Protein AF-A0A2N1S9C8-F1 (afdb_monomer_lite)

Secondary structure (DSSP, 8-state):
--------------PPPP----------------------TTSSS-HHHHTS-EEEEEE--TT--HHHHHHHHHS-GGGHHHHHHHTTTT-S-TT-PPTTPEEEEEPPSS-TTS--HHHHHHHHHHHHHHHHHHHHH-GGGHHHHHHHHHHHTTT-TTHHHHSGGGS-HHHHHHHHT-

Sequence (178 aa):
MKKLFIVALIALLLVPAAFAQVTAAGAATTAVGAASTVASSDMGPGLESLKSDVNEGYTIVSGDTLKGISAARFGDYRYWPVVYMTNKESIANPERIEPATALRIYRLPFNAASPSDISKLLIVETYLQTYARYVELGADWVGARRWVLLEATHFSPELFSKFASRIEDSDEAWYKAR

Structure (mmCIF, N/CA/C/O backbone):
data_AF-A0A2N1S9C8-F1
#
_entry.id   AF-A0A2N1S9C8-F1
#
loop_
_atom_site.group_PDB
_atom_site.id
_atom_site.type_symbol
_atom_site.label_atom_id
_atom_site.label_alt_id
_atom_site.label_comp_id
_atom_site.label_asym_id
_atom_site.label_entity_id
_atom_site.label_seq_id
_atom_site.pdbx_PDB_ins_code
_atom_site.Cartn_x
_atom_site.Cartn_y
_atom_site.Cartn_z
_atom_site.occupancy
_atom_site.B_iso_or_equiv
_atom_site.auth_seq_id
_atom_site.auth_comp_id
_atom_site.auth_asym_id
_atom_site.auth_atom_id
_atom_site.pdbx_PDB_model_num
ATOM 1 N N . MET A 1 1 ? 41.589 8.071 98.746 1.00 36.25 1 MET A N 1
ATOM 2 C CA . MET A 1 1 ? 42.594 9.066 98.313 1.00 36.25 1 MET A CA 1
ATOM 3 C C . MET A 1 1 ? 41.982 9.879 97.181 1.00 36.25 1 MET A C 1
ATOM 5 O O . MET A 1 1 ? 41.277 9.283 96.387 1.00 36.25 1 MET A O 1
ATOM 9 N N . LYS A 1 2 ? 42.186 11.207 97.226 1.00 35.53 2 LYS A N 1
ATOM 10 C CA . LYS A 1 2 ? 42.155 12.251 96.171 1.00 35.53 2 LYS A CA 1
ATOM 11 C C . LYS A 1 2 ? 41.480 11.937 94.816 1.00 35.53 2 LYS A C 1
ATOM 13 O O . LYS A 1 2 ? 41.813 10.929 94.226 1.00 35.53 2 LYS A O 1
ATOM 18 N N . LYS A 1 3 ? 40.701 12.785 94.134 1.00 36.84 3 LYS A N 1
ATOM 19 C CA . LYS A 1 3 ? 40.101 14.137 94.263 1.00 36.84 3 LYS A CA 1
ATOM 20 C C . LYS A 1 3 ? 39.973 14.633 92.795 1.00 36.84 3 LYS A C 1
ATOM 22 O O . LYS A 1 3 ? 41.008 14.694 92.148 1.00 36.84 3 LYS A O 1
ATOM 27 N N . LEU A 1 4 ? 38.776 15.088 92.382 1.00 38.06 4 LEU A N 1
ATOM 28 C CA . LEU A 1 4 ? 38.495 16.160 91.390 1.00 38.06 4 LEU A CA 1
ATOM 29 C C . LEU A 1 4 ? 38.908 15.902 89.906 1.00 38.06 4 LEU A C 1
ATOM 31 O O . LEU A 1 4 ? 39.704 15.013 89.657 1.00 38.06 4 LEU A O 1
ATOM 35 N N . PHE A 1 5 ? 38.415 16.539 88.828 1.00 39.97 5 PHE A N 1
ATOM 36 C CA . PHE A 1 5 ? 37.841 17.864 88.474 1.00 39.97 5 PHE A CA 1
ATOM 37 C C . PHE A 1 5 ? 37.064 17.686 87.118 1.00 39.97 5 PHE A C 1
ATOM 39 O O . PHE A 1 5 ? 37.494 16.872 86.312 1.00 39.97 5 PHE A O 1
ATOM 46 N N . ILE A 1 6 ? 35.838 18.199 86.889 1.00 37.62 6 ILE A N 1
ATOM 47 C CA . ILE A 1 6 ? 35.431 19.536 86.360 1.00 37.62 6 ILE A CA 1
ATOM 48 C C . ILE A 1 6 ? 35.610 19.753 84.826 1.00 37.62 6 ILE A C 1
ATOM 50 O O . ILE A 1 6 ? 36.739 19.811 84.364 1.00 37.62 6 ILE A O 1
ATOM 54 N N . VAL A 1 7 ? 34.464 19.998 84.137 1.00 33.75 7 VAL A N 1
ATOM 55 C CA . VAL A 1 7 ? 34.178 21.033 83.081 1.00 33.75 7 VAL A CA 1
ATOM 56 C C . VAL A 1 7 ? 34.879 20.837 81.709 1.00 33.75 7 VAL A C 1
ATOM 58 O O . VAL A 1 7 ? 35.940 20.247 81.656 1.00 33.75 7 VAL A O 1
ATOM 61 N N . ALA A 1 8 ? 34.408 21.212 80.508 1.00 35.00 8 ALA A N 1
ATOM 62 C CA . ALA A 1 8 ? 33.366 22.081 79.934 1.00 35.00 8 ALA A CA 1
ATOM 63 C C . ALA A 1 8 ? 33.064 21.564 78.500 1.00 35.00 8 ALA A C 1
ATOM 65 O O . ALA A 1 8 ? 33.927 20.946 77.886 1.00 35.00 8 ALA A O 1
ATOM 66 N N . LEU A 1 9 ? 31.845 21.722 77.971 1.00 40.28 9 LEU A N 1
ATOM 67 C CA . LEU A 1 9 ? 31.483 22.725 76.947 1.00 40.28 9 LEU A CA 1
ATOM 68 C C . LEU A 1 9 ? 32.401 22.750 75.708 1.00 40.28 9 LEU A C 1
ATOM 70 O O . LEU A 1 9 ? 33.516 23.238 75.811 1.00 40.28 9 LEU A O 1
ATOM 74 N N . ILE A 1 10 ? 31.885 22.374 74.532 1.00 40.75 10 ILE A N 1
ATOM 75 C CA . ILE A 1 10 ? 32.150 23.094 73.274 1.00 40.75 10 ILE A CA 1
ATOM 76 C C . ILE A 1 10 ? 30.952 22.924 72.339 1.00 40.75 10 ILE A C 1
ATOM 78 O O . ILE A 1 10 ? 30.370 21.850 72.191 1.00 40.75 10 ILE A O 1
ATOM 82 N N . ALA A 1 11 ? 30.578 24.070 71.788 1.00 42.31 11 ALA A N 1
ATOM 83 C CA . ALA A 1 11 ? 29.386 24.352 71.031 1.00 42.31 11 ALA A CA 1
ATOM 84 C C . ALA A 1 11 ? 29.398 23.758 69.618 1.00 42.31 11 ALA A C 1
ATOM 86 O O . ALA A 1 11 ? 30.420 23.688 68.937 1.00 42.31 11 ALA A O 1
ATOM 87 N N . LEU A 1 12 ? 28.188 23.423 69.184 1.00 45.62 12 LEU A N 1
ATOM 88 C CA . LEU A 1 12 ? 27.777 23.214 67.809 1.00 45.62 12 LEU A CA 1
ATOM 89 C C . LEU A 1 12 ? 27.968 24.514 67.009 1.00 45.62 12 LEU A C 1
ATOM 91 O O . LEU A 1 12 ? 27.214 25.465 67.194 1.00 45.62 12 LEU A O 1
ATOM 95 N N . LEU A 1 13 ? 28.939 24.542 66.097 1.00 43.84 13 LEU A N 1
ATOM 96 C CA . LEU A 1 13 ? 28.980 25.496 64.988 1.00 43.84 13 LEU A CA 1
ATOM 97 C C . LEU A 1 13 ? 29.363 24.740 63.717 1.00 43.84 13 LEU A C 1
ATOM 99 O O . LEU A 1 13 ? 30.533 24.513 63.417 1.00 43.84 13 LEU A O 1
ATOM 103 N N . LEU A 1 14 ? 28.329 24.318 62.992 1.00 47.03 14 LEU A N 1
ATOM 104 C CA . LEU A 1 14 ? 28.440 23.802 61.638 1.00 47.03 14 LEU A CA 1
ATOM 105 C C . LEU A 1 14 ? 28.621 25.007 60.704 1.00 47.03 14 LEU A C 1
ATOM 107 O O . LEU A 1 14 ? 27.703 25.806 60.535 1.00 47.03 14 LEU A O 1
ATOM 111 N N . VAL A 1 15 ? 29.808 25.144 60.121 1.00 56.38 15 VAL A N 1
ATOM 112 C CA . VAL A 1 15 ? 30.069 26.050 58.998 1.00 56.38 15 VAL A CA 1
ATOM 113 C C . VAL A 1 15 ? 29.909 25.242 57.713 1.00 56.38 15 VAL A C 1
ATOM 115 O O . VAL A 1 15 ? 30.681 24.303 57.514 1.00 56.38 15 VAL A O 1
ATOM 118 N N . PRO A 1 16 ? 28.977 25.589 56.809 1.00 53.44 16 PRO A N 1
ATOM 119 C CA . PRO A 1 16 ? 29.121 25.209 55.416 1.00 53.44 16 PRO A CA 1
ATOM 120 C C . PRO A 1 16 ? 29.815 26.309 54.619 1.00 53.44 16 PRO A C 1
ATOM 122 O O . PRO A 1 16 ? 29.545 27.500 54.759 1.00 53.44 16 PRO A O 1
ATOM 125 N N . ALA A 1 17 ? 30.724 25.815 53.791 1.00 50.78 17 ALA A N 1
ATOM 126 C CA . ALA A 1 17 ? 31.610 26.487 52.872 1.00 50.78 17 ALA A CA 1
ATOM 127 C C . ALA A 1 17 ? 30.966 27.562 51.984 1.00 50.78 17 ALA A C 1
ATOM 129 O O . ALA A 1 17 ? 29.796 27.515 51.606 1.00 50.78 17 ALA A O 1
ATOM 130 N N . ALA A 1 18 ? 31.835 28.498 51.615 1.00 46.22 18 ALA A N 1
ATOM 131 C CA . ALA A 1 18 ? 31.632 29.570 50.666 1.00 46.22 18 ALA A CA 1
ATOM 132 C C . ALA A 1 18 ? 30.970 29.116 49.354 1.00 46.22 18 ALA A C 1
ATOM 134 O O . ALA A 1 18 ? 31.385 28.149 48.714 1.00 46.22 18 ALA A O 1
ATOM 135 N N . PHE A 1 19 ? 29.981 29.902 48.931 1.00 46.03 19 PHE A N 1
ATOM 136 C CA . PHE A 1 19 ? 29.442 29.921 47.578 1.00 46.03 19 PHE A CA 1
ATOM 137 C C . PHE A 1 19 ? 30.555 30.328 46.599 1.00 46.03 19 PHE A C 1
ATOM 139 O O . PHE A 1 19 ? 30.928 31.497 46.516 1.00 46.03 19 PHE A O 1
ATOM 146 N N . ALA A 1 20 ? 31.084 29.369 45.844 1.00 46.66 20 ALA A N 1
ATOM 147 C CA . ALA A 1 20 ? 31.815 29.660 44.621 1.00 46.66 20 ALA A CA 1
ATOM 148 C C . ALA A 1 20 ? 30.791 29.823 43.488 1.00 46.66 20 ALA A C 1
ATOM 150 O O . ALA A 1 20 ? 30.221 28.846 43.004 1.00 46.66 20 ALA A O 1
ATOM 151 N N . GLN A 1 21 ? 30.534 31.066 43.077 1.00 44.38 21 GLN A N 1
ATOM 152 C CA . GLN A 1 21 ? 29.861 31.346 41.811 1.00 44.38 21 GLN A CA 1
ATOM 153 C C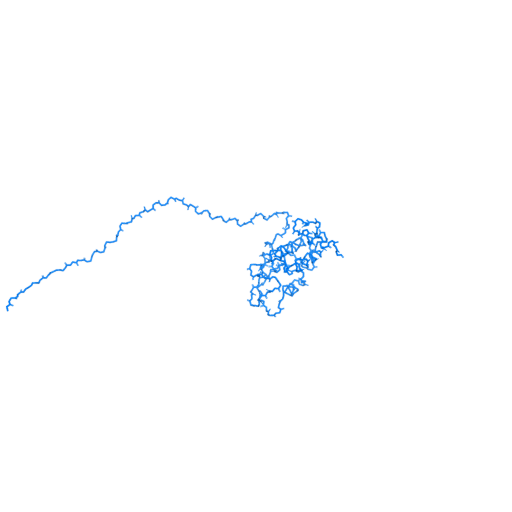 . GLN A 1 21 ? 30.782 30.913 40.666 1.00 44.38 21 GLN A C 1
ATOM 155 O O . GLN A 1 21 ? 31.752 31.596 40.348 1.00 44.38 21 GLN A O 1
ATOM 160 N N . VAL A 1 22 ? 30.468 29.784 40.033 1.00 44.91 22 VAL A N 1
ATOM 161 C CA . VAL A 1 22 ? 30.961 29.479 38.688 1.00 44.91 22 VAL A CA 1
ATOM 162 C C . VAL A 1 22 ? 30.108 30.268 37.702 1.00 44.91 22 VAL A C 1
ATOM 164 O O . VAL A 1 22 ? 28.954 29.941 37.431 1.00 44.91 22 VAL A O 1
ATOM 167 N N . THR A 1 23 ? 30.690 31.340 37.178 1.00 46.34 23 THR A N 1
ATOM 168 C CA . THR A 1 23 ? 30.228 32.064 35.996 1.00 46.34 23 THR A CA 1
ATOM 169 C C . THR A 1 23 ? 30.469 31.181 34.771 1.00 46.34 23 THR A C 1
ATOM 171 O O . THR A 1 23 ? 31.536 31.212 34.163 1.00 46.34 23 THR A O 1
ATOM 174 N N . ALA A 1 24 ? 29.482 30.359 34.414 1.00 42.53 24 ALA A N 1
ATOM 175 C CA . ALA A 1 24 ? 29.437 29.729 33.101 1.00 42.53 24 ALA A CA 1
ATOM 176 C C . ALA A 1 24 ? 28.795 30.713 32.116 1.00 42.53 24 ALA A C 1
ATOM 178 O O . ALA A 1 24 ? 27.631 31.092 32.247 1.00 42.53 24 ALA A O 1
ATOM 179 N N . ALA A 1 25 ? 29.612 31.160 31.165 1.00 43.41 25 ALA A N 1
ATOM 180 C CA . ALA A 1 25 ? 29.224 31.967 30.023 1.00 43.41 25 ALA A CA 1
ATOM 181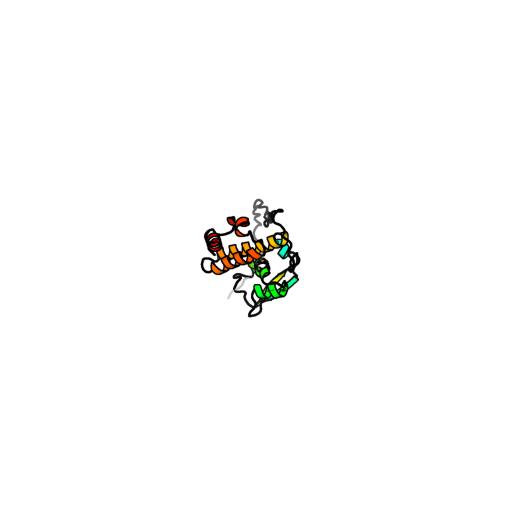 C C . ALA A 1 25 ? 28.057 31.322 29.257 1.00 43.41 25 ALA A C 1
ATOM 183 O O . ALA A 1 25 ? 27.971 30.100 29.133 1.00 43.41 25 ALA A O 1
ATOM 184 N N . GLY A 1 26 ? 27.151 32.171 28.771 1.00 45.31 26 GLY A N 1
ATOM 185 C CA . GLY A 1 26 ? 25.874 31.787 28.185 1.00 45.31 26 GLY A CA 1
ATOM 186 C C . GLY A 1 26 ? 25.985 30.780 27.042 1.00 45.31 26 GLY A C 1
ATOM 187 O O . GLY A 1 26 ? 26.488 31.091 25.967 1.00 45.31 26 GLY A O 1
ATOM 188 N N . ALA A 1 27 ? 25.404 29.605 27.264 1.00 40.84 27 ALA A N 1
ATOM 189 C CA . ALA A 1 27 ? 24.863 28.762 26.214 1.00 40.84 27 ALA A CA 1
ATOM 190 C C . ALA A 1 27 ? 23.347 28.981 26.207 1.00 40.84 27 ALA A C 1
ATOM 192 O O . ALA A 1 27 ? 22.606 28.383 26.987 1.00 40.84 27 ALA A O 1
ATOM 193 N N . ALA A 1 28 ? 22.889 29.903 25.360 1.00 42.75 28 ALA A N 1
ATOM 194 C CA . ALA A 1 28 ? 21.478 30.007 25.033 1.00 42.75 28 ALA A CA 1
ATOM 195 C C . ALA A 1 28 ? 21.094 28.751 24.243 1.00 42.75 28 ALA A C 1
ATOM 197 O O . ALA A 1 28 ? 21.436 28.602 23.070 1.00 42.75 28 ALA A O 1
ATOM 198 N N . THR A 1 29 ? 20.404 27.839 24.923 1.00 37.06 29 THR A N 1
ATOM 199 C CA . THR A 1 29 ? 19.677 26.714 24.341 1.00 37.06 29 THR A CA 1
ATOM 200 C C . THR A 1 29 ? 18.700 27.248 23.300 1.00 37.06 29 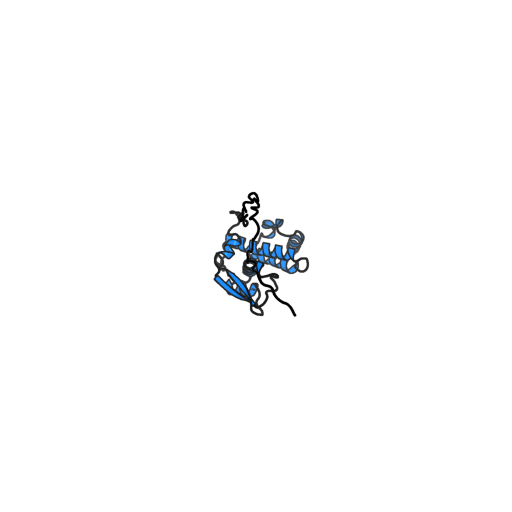THR A C 1
ATOM 202 O O . THR A 1 29 ? 17.576 27.633 23.611 1.00 37.06 29 THR A O 1
ATOM 205 N N . THR A 1 30 ? 19.136 27.286 22.044 1.00 34.50 30 THR A N 1
ATOM 206 C CA . THR A 1 30 ? 18.223 27.387 20.911 1.00 34.50 30 THR A CA 1
ATOM 207 C C . THR A 1 30 ? 17.689 25.984 20.696 1.00 34.50 30 THR A C 1
ATOM 209 O O . THR A 1 30 ? 18.366 25.121 20.140 1.00 34.50 30 THR A O 1
ATOM 212 N N . ALA A 1 31 ? 16.488 25.737 21.214 1.00 42.66 31 ALA A N 1
ATOM 213 C CA . ALA A 1 31 ? 15.687 24.605 20.801 1.00 42.66 31 ALA A CA 1
ATOM 214 C C . ALA A 1 31 ? 15.518 24.700 19.279 1.00 42.66 31 ALA A C 1
ATOM 216 O O . ALA A 1 31 ? 14.768 25.542 18.787 1.00 42.66 31 ALA A O 1
ATOM 217 N N . VAL A 1 32 ? 16.228 23.858 18.526 1.00 39.34 32 VAL A N 1
ATOM 218 C CA . VAL A 1 32 ? 15.944 23.630 17.105 1.00 39.34 32 VAL A CA 1
ATOM 219 C C . VAL A 1 32 ? 14.688 22.761 17.043 1.00 39.34 32 VAL A C 1
ATOM 221 O O . VAL A 1 32 ? 14.713 21.570 16.756 1.00 39.34 32 VAL A O 1
ATOM 224 N N . GLY A 1 33 ? 13.567 23.386 17.399 1.00 46.88 33 GLY A N 1
ATOM 225 C CA . GLY A 1 33 ? 12.252 23.037 16.906 1.00 46.88 33 GLY A CA 1
ATOM 226 C C . GLY A 1 33 ? 12.155 23.566 15.484 1.00 46.88 33 GLY A C 1
ATOM 227 O O . GLY A 1 33 ? 11.754 24.699 15.256 1.00 46.88 33 GLY A O 1
ATOM 228 N N . ALA A 1 34 ? 12.566 22.739 14.537 1.00 37.50 34 ALA A N 1
ATOM 229 C CA . ALA A 1 34 ? 12.162 22.837 13.146 1.00 37.50 34 ALA A CA 1
ATOM 230 C C . ALA A 1 34 ? 12.023 21.400 12.652 1.00 37.50 34 ALA A C 1
ATOM 232 O O . ALA A 1 34 ? 12.841 20.884 11.895 1.00 37.50 34 ALA A O 1
ATOM 233 N N . ALA A 1 35 ? 10.993 20.729 13.175 1.00 36.97 35 ALA A N 1
ATOM 234 C CA . ALA A 1 35 ? 10.411 19.597 12.483 1.00 36.97 35 ALA A CA 1
ATOM 235 C C . ALA A 1 35 ? 10.135 20.046 11.046 1.00 36.97 35 ALA A C 1
ATOM 237 O O . ALA A 1 35 ? 9.538 21.098 10.826 1.00 36.97 35 ALA A O 1
ATOM 238 N N . SER A 1 36 ? 10.652 19.269 10.105 1.00 42.94 36 SER A N 1
ATOM 239 C CA . SER A 1 36 ? 10.585 19.443 8.663 1.00 42.94 36 SER A CA 1
ATOM 240 C C . SER A 1 36 ? 9.259 20.038 8.175 1.00 42.94 36 SER A C 1
ATOM 242 O O . SER A 1 36 ? 8.311 19.316 7.888 1.00 42.94 36 SER A O 1
ATOM 244 N N . THR A 1 37 ? 9.204 21.356 8.005 1.00 41.38 37 THR A N 1
ATOM 245 C CA . THR A 1 37 ? 8.161 22.046 7.234 1.00 41.38 37 THR A CA 1
ATOM 246 C C . THR A 1 37 ? 8.727 22.494 5.892 1.00 41.38 37 THR A C 1
ATOM 248 O O . THR A 1 37 ? 8.588 23.631 5.465 1.00 41.38 37 THR A O 1
ATOM 251 N N . VAL A 1 38 ? 9.343 21.548 5.185 1.00 34.66 38 VAL A N 1
ATOM 252 C CA . VAL A 1 38 ? 9.368 21.556 3.718 1.00 34.66 38 VAL A CA 1
ATOM 253 C C . VAL A 1 38 ? 8.329 20.553 3.225 1.00 34.66 38 VAL A C 1
ATOM 255 O O . VAL A 1 38 ? 8.618 19.626 2.478 1.00 34.66 38 VAL A O 1
ATOM 258 N N . ALA A 1 39 ? 7.088 20.711 3.688 1.00 40.50 39 ALA A N 1
ATOM 259 C CA . ALA A 1 39 ? 5.958 20.165 2.958 1.00 40.50 39 ALA A CA 1
ATOM 260 C C . ALA A 1 39 ? 5.862 20.994 1.675 1.00 40.50 39 ALA A C 1
ATOM 262 O O . ALA A 1 39 ? 5.364 22.119 1.691 1.00 40.50 39 ALA A O 1
ATOM 263 N N . SER A 1 40 ? 6.449 20.480 0.593 1.00 40.84 40 SER A N 1
ATOM 264 C CA . SER A 1 40 ? 6.326 21.054 -0.741 1.00 40.84 40 SER A CA 1
ATOM 265 C C . SER A 1 40 ? 4.849 21.314 -1.026 1.00 40.84 40 SER A C 1
ATOM 267 O O . SER A 1 40 ? 4.054 20.381 -1.122 1.00 40.84 40 SER A O 1
ATOM 269 N N . SER A 1 41 ? 4.494 22.587 -1.171 1.00 40.84 41 SER A N 1
ATOM 270 C CA . SER A 1 41 ? 3.146 23.069 -1.486 1.00 40.84 41 SER A CA 1
ATOM 271 C C . SER A 1 41 ? 2.609 22.578 -2.839 1.00 40.84 41 SER A C 1
ATOM 273 O O . SER A 1 41 ? 1.435 22.777 -3.128 1.00 40.84 41 SER A O 1
ATOM 275 N N . ASP A 1 42 ? 3.439 21.890 -3.629 1.00 41.78 42 ASP A N 1
ATOM 276 C CA . ASP A 1 42 ? 3.091 21.308 -4.929 1.00 41.78 42 ASP A CA 1
ATOM 277 C C . ASP A 1 42 ? 2.750 19.803 -4.868 1.00 41.78 42 ASP A C 1
ATOM 279 O O . ASP A 1 42 ? 2.378 19.213 -5.881 1.00 41.78 42 ASP A O 1
ATOM 283 N N . MET A 1 43 ? 2.843 19.154 -3.697 1.00 41.31 43 MET A N 1
ATOM 284 C CA . MET A 1 43 ? 2.589 17.712 -3.531 1.00 41.31 43 MET A CA 1
ATOM 285 C C . MET A 1 43 ? 1.265 17.402 -2.819 1.00 41.31 43 MET A C 1
ATOM 287 O O . MET A 1 43 ? 1.232 16.592 -1.901 1.00 41.31 43 MET A O 1
ATOM 291 N N . GLY A 1 44 ? 0.151 18.013 -3.233 1.00 51.66 44 GLY A N 1
ATOM 292 C CA . GLY A 1 44 ? -1.171 17.679 -2.681 1.00 51.66 44 GLY A CA 1
ATOM 293 C C . GLY A 1 44 ? -1.227 17.714 -1.137 1.00 51.66 44 GLY A C 1
ATOM 294 O O . GLY A 1 44 ? -0.404 18.361 -0.488 1.00 51.66 44 GLY A O 1
ATOM 295 N N . PRO A 1 45 ? -2.202 17.045 -0.502 1.00 58.72 45 PRO A N 1
ATOM 296 C CA . PRO A 1 45 ? -2.209 16.902 0.941 1.00 58.72 45 PRO A CA 1
ATOM 297 C C . PRO A 1 45 ? -1.062 15.956 1.318 1.00 58.72 45 PRO A C 1
ATOM 299 O O . PRO A 1 45 ? -1.128 14.769 1.024 1.00 58.72 45 PRO A O 1
ATOM 302 N N . GLY A 1 46 ? 0.005 16.466 1.939 1.00 69.50 46 GLY A N 1
ATOM 303 C CA . GLY A 1 46 ? 1.099 15.623 2.439 1.00 69.50 46 GLY A CA 1
ATOM 304 C C . GLY A 1 46 ? 0.611 14.620 3.494 1.00 69.50 46 GLY A C 1
ATOM 305 O O . GLY A 1 46 ? -0.492 14.765 4.020 1.00 69.50 46 GLY A O 1
ATOM 306 N N . LEU A 1 47 ? 1.424 13.618 3.852 1.00 76.88 47 LEU A N 1
ATOM 307 C CA . LEU A 1 47 ? 1.052 12.591 4.846 1.00 76.88 47 LEU A CA 1
ATOM 308 C C . LEU A 1 47 ? 0.499 13.155 6.163 1.00 76.88 47 LEU A C 1
ATOM 310 O O . LEU A 1 47 ? -0.356 12.532 6.784 1.00 76.88 47 LEU A O 1
ATOM 314 N N . GLU A 1 48 ? 0.949 14.338 6.573 1.00 83.38 48 GLU A N 1
ATOM 315 C CA . GLU A 1 48 ? 0.457 15.014 7.777 1.00 83.38 48 GLU A CA 1
ATOM 316 C C . GLU A 1 48 ? -1.046 15.309 7.719 1.00 83.38 48 GLU A C 1
ATOM 318 O O . GLU A 1 48 ? -1.739 15.237 8.731 1.00 83.38 48 GLU A O 1
ATOM 323 N N . SER A 1 49 ? -1.591 15.547 6.524 1.00 82.25 49 SER A N 1
ATOM 324 C CA . SER A 1 49 ? -3.035 15.705 6.332 1.00 82.25 49 SER A CA 1
ATOM 325 C C . SER A 1 49 ? -3.816 14.440 6.701 1.00 82.25 49 SER A C 1
ATOM 327 O O . SER A 1 49 ? -4.933 14.547 7.205 1.00 82.25 49 SER A O 1
ATOM 329 N N . LEU A 1 50 ? -3.224 13.249 6.533 1.00 85.44 50 LEU A N 1
ATOM 330 C CA . LEU A 1 50 ? -3.831 11.989 6.964 1.00 85.44 50 LEU A CA 1
ATOM 331 C C . LEU A 1 50 ? -3.882 11.887 8.486 1.00 85.44 50 LEU A C 1
ATOM 333 O O . LEU A 1 50 ? -4.709 11.148 8.993 1.00 85.44 50 LEU A O 1
ATOM 337 N N . LYS A 1 51 ? -3.030 12.617 9.215 1.00 84.94 51 LYS A N 1
ATOM 338 C CA . LYS A 1 51 ? -3.000 12.627 10.683 1.00 84.94 51 LYS A CA 1
ATOM 339 C C . LYS A 1 51 ? -3.835 13.753 11.311 1.00 84.94 51 LYS A C 1
ATOM 341 O O . LYS A 1 51 ? -3.804 13.924 12.528 1.00 84.94 51 LYS A O 1
ATOM 346 N N . SER A 1 52 ? -4.567 14.522 10.502 1.00 83.88 52 SER A N 1
ATOM 347 C CA . SER A 1 52 ? -5.255 15.740 10.955 1.00 83.88 52 SER A CA 1
ATOM 348 C C . SER A 1 52 ? -6.558 15.490 11.724 1.00 83.88 52 SER A C 1
ATOM 350 O O . SER A 1 52 ? -6.907 16.296 12.583 1.00 83.88 52 SER A O 1
ATOM 352 N N . ASP A 1 53 ? -7.250 14.377 11.462 1.00 83.50 53 ASP A N 1
ATOM 353 C CA . ASP A 1 53 ? -8.536 14.038 12.087 1.00 83.50 53 ASP A CA 1
ATOM 354 C C . ASP A 1 53 ? -8.536 12.572 12.546 1.00 83.50 53 ASP A C 1
ATOM 356 O O . ASP A 1 53 ? -8.721 11.647 11.748 1.00 83.50 53 ASP A O 1
ATOM 360 N N . VAL A 1 54 ? -8.265 12.337 13.837 1.00 84.50 54 VAL A N 1
ATOM 361 C CA . VAL A 1 54 ? -8.366 10.993 14.431 1.00 84.50 54 VAL A CA 1
ATOM 362 C C . VAL A 1 54 ? -9.846 10.632 14.527 1.00 84.50 54 VAL A C 1
ATOM 364 O O . VAL A 1 54 ? -10.590 11.276 15.260 1.00 84.50 54 VAL A O 1
ATOM 367 N N . ASN A 1 55 ? -10.261 9.574 13.831 1.00 86.00 55 ASN A N 1
ATOM 368 C CA . ASN A 1 55 ? -11.632 9.072 13.896 1.00 86.00 55 ASN A CA 1
ATOM 369 C C . ASN A 1 55 ? -11.827 8.204 15.146 1.00 86.00 55 ASN A C 1
ATOM 371 O O . ASN A 1 55 ? -12.722 8.445 15.951 1.00 86.00 55 ASN A O 1
ATOM 375 N N . GLU A 1 56 ? -10.955 7.210 15.333 1.00 88.12 56 GLU A N 1
ATOM 376 C CA . GLU A 1 56 ? -11.052 6.259 16.442 1.00 88.12 56 GLU A CA 1
ATOM 377 C C . GLU A 1 56 ? -9.687 5.652 16.806 1.00 88.12 56 GLU A C 1
ATOM 379 O O . GLU A 1 56 ? -8.770 5.557 15.984 1.00 88.12 56 GLU A O 1
ATOM 384 N N . GLY A 1 57 ? -9.566 5.210 18.059 1.00 89.69 57 GLY A N 1
ATOM 385 C CA . GLY A 1 57 ? -8.532 4.264 18.468 1.00 89.69 57 GLY A CA 1
ATOM 386 C C . GLY A 1 57 ? -9.014 2.836 18.225 1.00 89.69 57 GLY A C 1
ATOM 387 O O . GLY A 1 57 ? -10.143 2.502 18.579 1.00 89.69 57 GLY A O 1
ATOM 388 N N . TYR A 1 58 ? -8.166 1.994 17.641 1.00 92.12 58 TYR A N 1
ATOM 389 C CA . TYR A 1 58 ? -8.480 0.600 17.341 1.00 92.12 58 TYR A CA 1
ATOM 390 C C . TYR A 1 58 ? -7.435 -0.334 17.948 1.00 92.12 58 TYR A C 1
ATOM 392 O O . TYR A 1 58 ? -6.248 -0.205 17.664 1.00 92.12 58 TYR A O 1
ATOM 400 N N . THR A 1 59 ? -7.860 -1.289 18.769 1.00 94.25 59 THR A N 1
ATOM 401 C CA . THR A 1 59 ? -6.968 -2.324 19.304 1.00 94.25 59 THR A CA 1
ATOM 402 C C . THR A 1 59 ? -7.002 -3.538 18.389 1.00 94.25 59 THR A C 1
ATOM 404 O O . THR A 1 59 ? -8.061 -4.130 18.198 1.00 94.25 59 THR A O 1
ATOM 407 N N . ILE A 1 60 ? -5.840 -3.912 17.854 1.00 92.38 60 ILE A N 1
ATOM 408 C CA . ILE A 1 60 ? -5.694 -5.067 16.965 1.00 92.38 60 ILE A CA 1
ATOM 409 C C . ILE A 1 60 ? -6.096 -6.343 17.707 1.00 92.38 60 ILE A C 1
ATOM 411 O O . ILE A 1 60 ? -5.621 -6.607 18.818 1.00 92.38 60 ILE A O 1
ATOM 415 N N . VAL A 1 61 ? -6.938 -7.155 17.070 1.00 91.81 61 VAL A N 1
ATOM 416 C CA . VAL A 1 61 ? -7.314 -8.486 17.557 1.00 91.81 61 VAL A CA 1
ATOM 417 C C . VAL A 1 61 ? -6.635 -9.585 16.741 1.00 91.81 61 VAL A C 1
ATOM 419 O O . VAL A 1 61 ? -6.082 -9.355 15.666 1.00 91.81 61 VAL A O 1
ATOM 422 N N . SER A 1 62 ? -6.625 -10.810 17.269 1.00 91.44 62 SER A N 1
ATOM 423 C CA . SER A 1 62 ? -6.026 -11.945 16.561 1.00 91.44 62 SER A CA 1
ATOM 424 C C . SER A 1 62 ? -6.737 -12.195 15.226 1.00 91.44 62 SER A C 1
ATOM 426 O O . SER A 1 62 ? -7.962 -12.283 15.187 1.00 91.44 62 SER A O 1
ATOM 428 N N . GLY A 1 63 ? -5.960 -12.315 14.145 1.00 90.25 63 GLY A N 1
ATOM 429 C CA . GLY A 1 63 ? -6.469 -12.506 12.783 1.00 90.25 63 GLY A CA 1
ATOM 430 C C . GLY A 1 63 ? -6.657 -11.215 11.983 1.00 90.25 63 GLY A C 1
ATOM 431 O O . GLY A 1 63 ? -6.904 -11.288 10.779 1.00 90.25 63 GLY A O 1
ATOM 432 N N . ASP A 1 64 ? -6.490 -10.046 12.606 1.00 94.12 64 ASP A N 1
ATOM 433 C CA . ASP A 1 64 ? -6.519 -8.781 11.882 1.00 94.12 64 ASP A CA 1
ATOM 434 C C . ASP A 1 64 ? -5.355 -8.664 10.895 1.00 94.12 64 ASP A C 1
ATOM 436 O O . ASP A 1 64 ? -4.223 -9.084 11.140 1.00 94.12 64 ASP A O 1
ATOM 440 N N . THR A 1 65 ? -5.640 -8.001 9.780 1.00 95.12 65 THR A N 1
ATOM 441 C CA . THR A 1 65 ? -4.638 -7.554 8.812 1.00 95.12 65 THR A CA 1
ATOM 442 C C . THR A 1 65 ? -4.879 -6.085 8.507 1.00 95.12 65 THR A C 1
ATOM 444 O O . THR A 1 65 ? -6.014 -5.611 8.584 1.00 95.12 65 THR A O 1
ATOM 447 N N . LEU A 1 66 ? -3.843 -5.353 8.089 1.00 95.69 66 LEU A N 1
ATOM 448 C CA . LEU A 1 66 ? -4.009 -3.954 7.672 1.00 95.69 66 LEU A CA 1
ATOM 449 C C . LEU A 1 66 ? -5.024 -3.810 6.531 1.00 95.69 66 LEU A C 1
ATOM 451 O O . LEU A 1 66 ? -5.801 -2.859 6.510 1.00 95.69 66 LEU A O 1
ATOM 455 N N . LYS A 1 67 ? -5.065 -4.792 5.624 1.00 95.94 67 LYS A N 1
ATOM 456 C CA . LYS A 1 67 ? -6.044 -4.887 4.531 1.00 95.94 67 LYS A CA 1
ATOM 457 C C . LYS A 1 67 ? -7.464 -5.080 5.061 1.00 95.94 67 LYS A C 1
ATOM 459 O O . LYS A 1 67 ? -8.367 -4.370 4.631 1.00 95.94 67 LYS A O 1
ATOM 464 N N . GLY A 1 68 ? -7.655 -5.988 6.018 1.00 96.50 68 GLY A N 1
ATOM 465 C CA . GLY A 1 68 ? -8.950 -6.226 6.661 1.00 96.50 68 GLY A CA 1
ATOM 466 C C . GLY A 1 68 ? -9.460 -5.001 7.418 1.00 96.50 68 GLY A C 1
ATOM 467 O O . GLY A 1 68 ? -10.602 -4.591 7.226 1.00 96.50 68 GLY A O 1
ATOM 468 N N . ILE A 1 69 ? -8.588 -4.355 8.197 1.00 95.50 69 ILE A N 1
ATOM 469 C CA . ILE A 1 69 ? -8.910 -3.112 8.913 1.00 95.50 69 ILE A CA 1
ATOM 470 C C . ILE A 1 69 ? -9.271 -2.010 7.911 1.00 95.50 69 ILE A C 1
ATOM 472 O O . ILE A 1 69 ? -10.301 -1.357 8.050 1.00 95.50 69 ILE A O 1
ATOM 476 N N . SER A 1 70 ? -8.471 -1.836 6.860 1.00 96.56 70 SER A N 1
ATOM 477 C CA . SER A 1 70 ? -8.746 -0.867 5.799 1.00 96.56 70 SER A CA 1
ATOM 478 C C . SER A 1 70 ? -10.101 -1.099 5.131 1.00 96.56 70 SER A C 1
ATOM 480 O O . SER A 1 70 ? -10.879 -0.159 4.979 1.00 96.56 70 SER A O 1
ATOM 482 N N . ALA A 1 71 ? -10.418 -2.346 4.778 1.00 97.19 71 ALA A N 1
ATOM 483 C CA . ALA A 1 71 ? -11.707 -2.697 4.192 1.00 97.19 71 ALA A CA 1
ATOM 484 C C . ALA A 1 71 ? -12.869 -2.368 5.140 1.00 97.19 71 ALA A C 1
ATOM 486 O O . ALA A 1 71 ? -13.859 -1.779 4.715 1.00 97.19 71 ALA A O 1
ATOM 487 N N . ALA A 1 72 ? -12.727 -2.683 6.429 1.00 96.06 72 ALA A N 1
ATOM 488 C CA . ALA A 1 72 ? -13.755 -2.415 7.429 1.00 96.06 72 ALA A CA 1
ATOM 489 C C . ALA A 1 72 ? -13.986 -0.914 7.677 1.00 96.06 72 ALA A C 1
ATOM 491 O O . ALA A 1 72 ? -15.111 -0.512 7.969 1.00 96.06 72 ALA A O 1
ATOM 492 N N . ARG A 1 73 ? -12.941 -0.079 7.584 1.00 95.00 73 ARG A N 1
ATOM 493 C CA . ARG A 1 73 ? -13.012 1.350 7.952 1.00 95.00 73 ARG A CA 1
ATOM 494 C C . ARG A 1 73 ? -13.204 2.293 6.776 1.00 95.00 73 ARG A C 1
ATOM 496 O O . ARG A 1 73 ? -13.879 3.308 6.915 1.00 95.00 73 ARG A O 1
ATOM 503 N N . PHE A 1 74 ? -12.632 1.959 5.627 1.00 95.00 74 PHE A N 1
ATOM 504 C CA . PHE A 1 74 ? -12.674 2.795 4.429 1.00 95.00 74 PHE A CA 1
ATOM 505 C C . PHE A 1 74 ? -13.522 2.187 3.309 1.00 95.00 74 PHE A C 1
ATOM 507 O O . PHE A 1 74 ? -13.724 2.831 2.285 1.00 95.00 74 PHE A O 1
ATOM 514 N N . GLY A 1 75 ? -14.029 0.964 3.495 1.00 96.44 75 GLY A N 1
ATOM 515 C CA . GLY A 1 75 ? -14.804 0.239 2.485 1.00 96.44 75 GLY A CA 1
ATOM 516 C C . GLY A 1 75 ? -13.949 -0.408 1.395 1.00 96.44 75 GLY A C 1
ATOM 517 O O . GLY A 1 75 ? -14.486 -1.062 0.507 1.00 96.44 75 GLY A O 1
ATOM 518 N N . ASP A 1 76 ? -12.627 -0.246 1.456 1.00 96.56 76 ASP A N 1
ATOM 519 C CA . ASP A 1 76 ? -11.700 -0.769 0.463 1.00 96.56 76 ASP A CA 1
ATOM 520 C C . ASP A 1 76 ? -10.362 -1.119 1.118 1.00 96.56 76 ASP A C 1
ATOM 522 O O . ASP A 1 76 ? -9.768 -0.339 1.869 1.00 96.56 76 ASP A O 1
ATOM 526 N N . TYR A 1 77 ? -9.891 -2.333 0.852 1.00 96.94 77 TYR A N 1
ATOM 527 C CA . TYR A 1 77 ? -8.665 -2.856 1.435 1.00 96.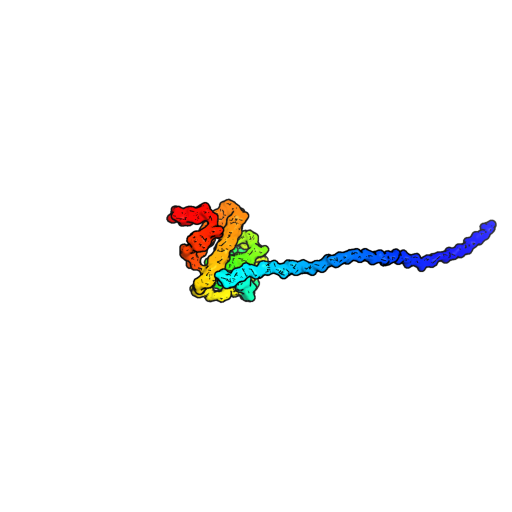94 77 TYR A CA 1
ATOM 528 C C . TYR A 1 77 ? -7.413 -2.146 0.896 1.00 96.94 77 TYR A C 1
ATOM 530 O O . TYR A 1 77 ? -6.383 -2.149 1.565 1.00 96.94 77 TYR A O 1
ATOM 538 N N . ARG A 1 78 ? -7.493 -1.510 -0.282 1.00 97.06 78 ARG A N 1
ATOM 539 C CA . ARG A 1 78 ? -6.388 -0.790 -0.942 1.00 97.06 78 ARG A CA 1
ATOM 540 C C . ARG A 1 78 ? -5.947 0.477 -0.196 1.00 97.06 78 ARG A C 1
ATOM 542 O O . ARG A 1 78 ? -4.929 1.072 -0.523 1.00 97.06 78 ARG A O 1
ATOM 549 N N . TYR A 1 79 ? -6.668 0.885 0.847 1.00 97.00 79 TYR A N 1
ATOM 550 C CA . TYR A 1 79 ? -6.234 1.950 1.758 1.00 97.00 79 TYR A CA 1
ATOM 551 C C . TYR A 1 79 ? -5.345 1.443 2.907 1.00 97.00 79 TYR A C 1
ATOM 553 O O . TYR A 1 79 ? -4.966 2.221 3.783 1.00 97.00 79 TYR A O 1
ATOM 561 N N . TRP A 1 80 ? -4.947 0.167 2.913 1.00 97.06 80 TRP A N 1
ATOM 562 C CA . TRP A 1 80 ? -4.066 -0.386 3.941 1.00 97.06 80 TRP A CA 1
ATOM 563 C C . TRP A 1 80 ? -2.735 0.376 4.116 1.00 97.06 80 TRP A C 1
ATOM 565 O O . TRP A 1 80 ? -2.313 0.508 5.270 1.00 97.06 80 TRP A O 1
ATOM 575 N N . PRO A 1 81 ? -2.092 0.958 3.072 1.00 96.62 81 PRO A N 1
ATOM 576 C CA . PRO A 1 81 ? -0.872 1.736 3.270 1.00 96.62 81 PRO A CA 1
ATOM 577 C C . PRO A 1 81 ? -1.134 3.037 4.030 1.00 96.62 81 PRO A C 1
ATOM 579 O O . PRO A 1 81 ? -0.249 3.519 4.729 1.00 96.62 81 PRO A O 1
ATOM 582 N N . VAL A 1 82 ? -2.351 3.591 3.962 1.00 95.44 82 VAL A N 1
ATOM 583 C CA . VAL A 1 82 ? -2.745 4.750 4.777 1.00 95.44 82 VAL A CA 1
ATOM 584 C C . VAL A 1 82 ? -2.742 4.372 6.257 1.00 95.44 82 VAL A C 1
ATOM 586 O O . VAL A 1 82 ? -2.149 5.082 7.072 1.00 95.44 82 VAL A O 1
ATOM 589 N N . VAL A 1 83 ? -3.347 3.229 6.609 1.00 95.44 83 VAL A N 1
ATOM 590 C CA . VAL A 1 83 ? -3.333 2.710 7.989 1.00 95.44 83 VAL A CA 1
ATOM 591 C C . VAL A 1 83 ? -1.896 2.467 8.445 1.00 95.44 83 VAL A C 1
ATOM 593 O O . VAL A 1 83 ? -1.522 2.872 9.546 1.00 95.44 83 VAL A O 1
ATOM 596 N N . TYR A 1 84 ? -1.075 1.861 7.583 1.00 95.56 84 TYR A N 1
ATOM 597 C CA . TYR A 1 84 ? 0.321 1.586 7.893 1.00 95.56 84 TYR A CA 1
ATOM 598 C C . TYR A 1 84 ? 1.123 2.869 8.138 1.00 95.56 84 TYR A C 1
ATOM 600 O O . TYR A 1 84 ? 1.702 3.042 9.205 1.00 95.56 84 TYR A O 1
ATOM 608 N N . MET A 1 85 ? 1.128 3.798 7.179 1.00 93.62 85 MET A N 1
ATOM 609 C CA . MET A 1 85 ? 1.948 5.013 7.221 1.00 93.62 85 MET A CA 1
ATOM 610 C C . MET A 1 85 ? 1.578 5.943 8.375 1.00 93.62 85 MET A C 1
ATOM 612 O O . MET A 1 85 ? 2.456 6.567 8.974 1.00 93.62 85 MET A O 1
ATOM 616 N N . THR A 1 86 ? 0.296 6.006 8.735 1.00 93.62 86 THR A N 1
ATOM 617 C CA . THR A 1 86 ? -0.163 6.798 9.882 1.00 93.62 86 THR A CA 1
ATOM 618 C C . THR A 1 86 ? 0.232 6.186 11.230 1.00 93.62 86 THR A C 1
ATOM 620 O O . THR A 1 86 ? 0.345 6.922 12.208 1.00 93.62 86 THR A O 1
ATOM 623 N N . ASN A 1 87 ? 0.536 4.883 11.271 1.00 93.94 87 ASN A N 1
ATOM 624 C CA . ASN A 1 87 ? 0.909 4.131 12.475 1.00 93.94 87 ASN A CA 1
ATOM 625 C C . ASN A 1 87 ? 2.314 3.504 12.393 1.00 93.94 87 ASN A C 1
ATOM 627 O O . ASN A 1 87 ? 2.649 2.633 13.196 1.00 93.94 87 ASN A O 1
ATOM 631 N N . LYS A 1 88 ? 3.157 3.936 11.446 1.00 90.94 88 LYS A N 1
ATOM 632 C CA . LYS A 1 88 ? 4.454 3.300 11.144 1.00 90.94 88 LYS A CA 1
ATOM 633 C C . LYS A 1 88 ? 5.425 3.262 12.327 1.00 90.94 88 LYS A C 1
ATOM 635 O O . LYS A 1 88 ? 6.297 2.408 12.379 1.00 90.94 88 LYS A O 1
ATOM 640 N N . GLU A 1 89 ? 5.265 4.177 13.280 1.00 88.75 89 GLU A N 1
ATOM 641 C CA . GLU A 1 89 ? 6.054 4.224 14.517 1.00 88.75 89 GLU A CA 1
ATOM 642 C C . GLU A 1 89 ? 5.689 3.092 15.488 1.00 88.75 89 GLU A C 1
ATOM 644 O O . GLU A 1 89 ? 6.512 2.681 16.298 1.00 88.75 89 GLU A O 1
ATOM 649 N N . SER A 1 90 ? 4.462 2.574 15.403 1.00 88.50 90 SER A N 1
ATOM 650 C CA . SER A 1 90 ? 3.967 1.465 16.225 1.00 88.50 90 SER A CA 1
ATOM 651 C C . SER A 1 90 ? 3.990 0.124 15.487 1.00 88.50 90 SER A C 1
ATOM 653 O O . SER A 1 90 ? 3.931 -0.922 16.125 1.00 88.50 90 SER A O 1
ATOM 655 N N . ILE A 1 91 ? 4.082 0.138 14.154 1.00 89.69 91 ILE A N 1
ATOM 656 C CA . ILE A 1 91 ? 4.083 -1.062 13.313 1.00 89.69 91 ILE A CA 1
ATOM 657 C C . ILE A 1 91 ? 5.477 -1.263 12.714 1.00 89.69 91 ILE A C 1
ATOM 659 O O . ILE A 1 91 ? 5.845 -0.639 11.718 1.00 89.69 91 ILE A O 1
ATOM 663 N N . ALA A 1 92 ? 6.241 -2.194 13.284 1.00 84.00 92 ALA A N 1
ATOM 664 C CA . ALA A 1 92 ? 7.561 -2.545 12.761 1.00 84.00 92 ALA A CA 1
ATOM 665 C C . ALA A 1 92 ? 7.484 -3.307 11.425 1.00 84.00 92 ALA A C 1
ATOM 667 O O . ALA A 1 92 ? 8.300 -3.067 10.531 1.00 84.00 92 ALA A O 1
ATOM 668 N N . ASN A 1 93 ? 6.502 -4.208 11.297 1.00 84.50 93 ASN A N 1
ATOM 669 C CA . ASN A 1 93 ? 6.297 -5.073 10.140 1.00 84.50 93 ASN A CA 1
ATOM 670 C C . ASN A 1 93 ? 4.858 -4.913 9.601 1.00 84.50 93 ASN A C 1
ATOM 672 O O . ASN A 1 93 ? 3.915 -5.243 10.322 1.00 84.50 93 ASN A O 1
ATOM 676 N N . PRO A 1 94 ? 4.663 -4.447 8.353 1.00 83.56 94 PRO A N 1
ATOM 677 C CA . PRO A 1 94 ? 3.326 -4.226 7.802 1.00 83.56 94 PRO A CA 1
ATOM 678 C C . PRO A 1 94 ? 2.532 -5.518 7.547 1.00 83.56 94 PRO A C 1
ATOM 680 O O . PRO A 1 94 ? 1.307 -5.504 7.639 1.00 83.56 94 PRO A O 1
ATOM 683 N N . GLU A 1 95 ? 3.199 -6.644 7.268 1.00 84.38 95 GLU A N 1
ATOM 684 C CA . GLU A 1 95 ? 2.528 -7.936 7.030 1.00 84.38 95 GLU A CA 1
ATOM 685 C C . GLU A 1 95 ? 2.239 -8.699 8.332 1.00 84.38 95 GLU A C 1
ATOM 687 O O . GLU A 1 95 ? 1.476 -9.664 8.336 1.00 84.38 95 GLU A O 1
ATOM 692 N N . ARG A 1 96 ? 2.830 -8.276 9.458 1.00 84.38 96 ARG A N 1
ATOM 693 C CA . ARG A 1 96 ? 2.612 -8.892 10.772 1.00 84.38 96 ARG A CA 1
ATOM 694 C C . ARG A 1 96 ? 2.343 -7.826 11.825 1.00 84.38 96 ARG A C 1
ATOM 696 O O . ARG A 1 96 ? 3.254 -7.385 12.523 1.00 84.38 96 ARG A O 1
ATOM 703 N N . ILE A 1 97 ? 1.071 -7.464 11.955 1.00 88.88 97 ILE A N 1
ATOM 704 C CA . ILE A 1 97 ? 0.587 -6.631 13.056 1.00 88.88 97 ILE A CA 1
ATOM 705 C C . ILE A 1 97 ? 0.338 -7.484 14.305 1.00 88.88 97 ILE A C 1
ATOM 707 O O . ILE A 1 97 ? -0.105 -8.630 14.209 1.00 88.88 97 ILE A O 1
ATOM 711 N N . GLU A 1 98 ? 0.666 -6.947 15.478 1.00 86.81 98 GLU A N 1
ATOM 712 C CA . GLU A 1 98 ? 0.592 -7.690 16.738 1.00 86.81 98 GLU A CA 1
ATOM 713 C C . GLU A 1 98 ? -0.744 -7.439 17.455 1.00 86.81 98 GLU A C 1
ATOM 715 O O . GLU A 1 98 ? -1.198 -6.295 17.533 1.00 86.81 98 GLU A O 1
ATOM 720 N N . PRO A 1 99 ? -1.399 -8.484 17.997 1.00 87.94 99 PRO A N 1
ATOM 721 C CA . PRO A 1 99 ? -2.579 -8.299 18.833 1.00 87.94 99 PRO A CA 1
ATOM 722 C C . PRO A 1 99 ? -2.289 -7.405 20.044 1.00 87.94 99 PRO A C 1
ATOM 724 O O . PRO A 1 99 ? -1.177 -7.393 20.567 1.00 87.94 99 PRO A O 1
ATOM 727 N N . ALA A 1 100 ? -3.315 -6.696 20.518 1.00 87.31 100 ALA A N 1
ATOM 728 C CA . ALA A 1 100 ? -3.250 -5.709 21.600 1.00 87.31 100 ALA A CA 1
ATOM 729 C C . ALA A 1 100 ? -2.451 -4.425 21.290 1.00 87.31 100 ALA A C 1
ATOM 731 O O . ALA A 1 100 ? -2.450 -3.502 22.108 1.00 87.31 100 ALA A O 1
ATOM 732 N N . THR A 1 101 ? -1.846 -4.293 20.106 1.00 89.38 101 THR A N 1
ATOM 733 C CA . THR A 1 101 ? -1.306 -3.011 19.642 1.00 89.38 101 THR A CA 1
ATOM 734 C C . THR A 1 101 ? -2.448 -2.039 19.337 1.00 89.38 101 THR A C 1
ATOM 736 O O . THR A 1 101 ? -3.404 -2.373 18.633 1.00 89.38 101 THR A O 1
ATOM 739 N N . ALA A 1 102 ? -2.356 -0.821 19.874 1.00 91.19 102 ALA A N 1
ATOM 740 C CA . ALA A 1 102 ? -3.308 0.249 19.598 1.00 91.19 102 ALA A CA 1
ATOM 741 C C . ALA A 1 102 ? -2.911 1.008 18.324 1.00 91.19 102 ALA A C 1
ATOM 743 O O . ALA A 1 102 ? -1.810 1.549 18.231 1.00 91.19 102 ALA A O 1
ATOM 744 N N . LEU A 1 103 ? -3.831 1.078 17.367 1.00 92.94 103 LEU A N 1
ATOM 745 C CA . LEU A 1 103 ? -3.739 1.883 16.157 1.00 92.94 103 LEU A CA 1
ATOM 746 C C . LEU A 1 103 ? -4.612 3.127 16.276 1.00 92.94 103 LEU A C 1
ATOM 748 O O . LEU A 1 103 ? -5.677 3.117 16.894 1.00 92.94 103 LEU A O 1
ATOM 752 N N . ARG A 1 104 ? -4.180 4.195 15.617 1.00 94.00 104 ARG A N 1
ATOM 753 C CA . ARG A 1 104 ? -4.997 5.370 15.337 1.00 94.00 104 ARG A CA 1
ATOM 754 C C . ARG A 1 104 ? -5.553 5.240 13.930 1.00 94.00 104 ARG A C 1
ATOM 756 O O . ARG A 1 104 ? -4.794 5.203 12.960 1.00 94.00 104 ARG A O 1
ATOM 763 N N . ILE A 1 105 ? -6.874 5.167 13.823 1.00 93.50 105 ILE A N 1
ATOM 764 C CA . ILE A 1 105 ? -7.563 5.201 12.539 1.00 93.50 105 ILE A CA 1
ATOM 765 C C . ILE A 1 105 ? -8.002 6.636 12.303 1.00 93.50 105 ILE A C 1
ATOM 767 O O . ILE A 1 105 ? -8.806 7.200 13.046 1.00 93.50 105 ILE A O 1
ATOM 771 N N . TYR A 1 106 ? -7.442 7.233 11.263 1.00 91.81 106 TYR A N 1
ATOM 772 C CA . TYR A 1 106 ? -7.745 8.599 10.880 1.00 91.81 106 TYR A CA 1
ATOM 773 C C . TYR A 1 106 ? -8.864 8.631 9.850 1.00 91.81 106 TYR A C 1
ATOM 775 O O . TYR A 1 106 ? -8.999 7.722 9.024 1.00 91.81 106 TYR A O 1
ATOM 783 N N . ARG A 1 107 ? -9.673 9.687 9.885 1.00 91.00 107 ARG A N 1
ATOM 784 C CA . ARG A 1 107 ? -10.631 9.949 8.818 1.00 91.00 107 ARG A CA 1
ATOM 785 C C . ARG A 1 107 ? -9.861 10.394 7.579 1.00 91.00 107 ARG A C 1
ATOM 787 O O . ARG A 1 107 ? -9.025 11.290 7.643 1.00 91.00 107 ARG A O 1
ATOM 794 N N . LEU A 1 108 ? -10.162 9.779 6.438 1.00 91.44 108 LEU A N 1
ATOM 795 C CA . LEU A 1 108 ? -9.595 10.219 5.169 1.00 91.44 108 LEU A CA 1
ATOM 796 C C . LEU A 1 108 ? -10.093 11.640 4.852 1.00 91.44 108 LEU A C 1
ATOM 798 O O . LEU A 1 108 ? -11.296 11.888 4.945 1.00 91.44 108 LEU A O 1
ATOM 802 N N . PRO A 1 109 ? -9.220 12.563 4.407 1.00 89.25 109 PRO A N 1
ATOM 803 C CA . PRO A 1 109 ? -9.613 13.929 4.048 1.00 89.25 109 PRO A CA 1
ATOM 804 C C . PRO A 1 109 ? -10.363 14.003 2.701 1.00 89.25 109 PRO A C 1
ATOM 806 O O . PRO A 1 109 ? -10.468 15.062 2.089 1.00 89.25 109 PRO A O 1
ATOM 809 N N . PHE A 1 110 ? -10.847 12.867 2.196 1.00 91.62 110 PHE A N 1
ATOM 810 C CA . PHE A 1 110 ? -11.533 12.713 0.920 1.00 91.62 110 PHE A CA 1
ATOM 811 C C . PHE A 1 110 ? -12.504 11.527 0.974 1.00 91.62 110 PHE A C 1
ATOM 813 O O . PHE A 1 110 ? -12.426 10.673 1.857 1.00 91.62 110 PHE A O 1
ATOM 820 N N . ASN A 1 111 ? -13.409 11.447 -0.003 1.00 93.12 111 ASN A N 1
ATOM 821 C CA . ASN A 1 111 ? -14.319 10.313 -0.136 1.00 93.12 111 ASN A CA 1
ATOM 822 C C . ASN A 1 111 ? -13.578 9.078 -0.682 1.00 93.12 111 ASN A C 1
ATOM 824 O O . ASN A 1 111 ? -13.133 9.082 -1.829 1.00 93.12 111 ASN A O 1
ATOM 828 N N . ALA A 1 112 ? -13.480 8.020 0.126 1.00 92.44 112 ALA A N 1
ATOM 829 C CA . ALA A 1 112 ? -12.816 6.765 -0.234 1.00 92.44 112 ALA A CA 1
ATOM 830 C C . ALA A 1 112 ? -13.486 6.021 -1.401 1.00 92.44 112 ALA A C 1
ATOM 832 O O . ALA A 1 112 ? -12.814 5.374 -2.192 1.00 92.44 112 ALA A O 1
ATOM 833 N N . ALA A 1 113 ? -14.807 6.131 -1.558 1.00 94.19 113 ALA A N 1
ATOM 834 C CA . ALA A 1 113 ? -15.508 5.460 -2.653 1.00 94.19 113 ALA A CA 1
ATOM 835 C C . ALA A 1 113 ? -15.207 6.098 -4.022 1.00 94.19 113 ALA A C 1
ATOM 837 O O . ALA A 1 113 ? -15.295 5.431 -5.051 1.00 94.19 113 ALA A O 1
ATOM 838 N N . SER A 1 114 ? -14.836 7.384 -4.026 1.00 93.69 114 SER A N 1
ATOM 839 C CA . SER A 1 114 ? -14.606 8.176 -5.237 1.00 93.69 114 SER A CA 1
ATOM 840 C C . SER A 1 114 ? -13.463 9.179 -5.024 1.00 93.69 114 SER A C 1
ATOM 842 O O . SER A 1 114 ? -13.716 10.386 -4.927 1.00 93.69 114 SER A O 1
ATOM 844 N N . PRO A 1 115 ? -12.201 8.718 -4.923 1.00 93.69 115 PRO A N 1
ATOM 845 C CA . PRO A 1 115 ? -11.069 9.606 -4.699 1.00 93.69 115 PRO A CA 1
ATOM 846 C C . PRO A 1 115 ? -10.825 10.503 -5.919 1.00 93.69 115 PRO A C 1
ATOM 848 O O . PRO A 1 115 ? -10.751 10.030 -7.056 1.00 93.69 115 PRO A O 1
ATOM 851 N N . SER A 1 116 ? -10.652 11.804 -5.670 1.00 94.06 116 SER A N 1
ATOM 852 C CA . SER A 1 116 ? -10.198 12.765 -6.684 1.00 94.06 116 SER A CA 1
ATOM 853 C C . SER A 1 116 ? -8.767 12.457 -7.136 1.00 94.06 116 SER A C 1
ATOM 855 O O . SER A 1 116 ? -8.047 11.726 -6.456 1.00 94.06 116 SER A O 1
ATOM 857 N N . ASP A 1 117 ? -8.303 13.048 -8.235 1.00 92.50 117 ASP A N 1
ATOM 858 C CA . ASP A 1 117 ? -6.932 12.809 -8.705 1.00 92.50 117 ASP A CA 1
ATOM 859 C C . ASP A 1 117 ? -5.874 13.266 -7.694 1.00 92.50 117 ASP A C 1
ATOM 861 O O . ASP A 1 117 ? -4.897 12.558 -7.466 1.00 92.50 117 ASP A O 1
ATOM 865 N N . ILE A 1 118 ? -6.114 14.377 -6.993 1.00 89.94 118 ILE A N 1
ATOM 866 C CA . ILE A 1 118 ? -5.252 14.830 -5.891 1.00 89.94 118 ILE A CA 1
ATOM 867 C C . ILE A 1 118 ? -5.233 13.794 -4.756 1.00 89.94 118 ILE A C 1
ATOM 869 O O . ILE A 1 118 ? -4.173 13.465 -4.225 1.00 89.94 118 ILE A O 1
ATOM 873 N N . SER A 1 119 ? -6.393 13.233 -4.405 1.00 91.81 119 SER A N 1
ATOM 874 C CA . SER A 1 119 ? -6.496 12.183 -3.385 1.00 91.81 119 SER A CA 1
ATOM 875 C C . SER A 1 119 ? -5.755 10.910 -3.803 1.00 91.81 119 SER A C 1
ATOM 877 O O . SER A 1 119 ? -5.076 10.303 -2.980 1.00 91.81 119 SER A O 1
ATOM 879 N N . LYS A 1 120 ? -5.827 10.526 -5.085 1.00 94.69 120 LYS A N 1
ATOM 880 C CA . LYS A 1 120 ? -5.065 9.393 -5.634 1.00 94.69 120 LYS A CA 1
ATOM 881 C C . LYS A 1 120 ? -3.561 9.600 -5.500 1.00 94.69 120 LYS A C 1
ATOM 883 O O . LYS A 1 120 ? -2.871 8.640 -5.181 1.00 94.69 120 LYS A O 1
ATOM 888 N N . LEU A 1 121 ? -3.052 10.823 -5.673 1.00 92.69 121 LEU A N 1
ATOM 889 C CA . LEU A 1 121 ? -1.626 11.108 -5.460 1.00 92.69 121 LEU A CA 1
ATOM 890 C C . LEU A 1 121 ? -1.199 10.862 -4.012 1.00 92.69 121 LEU A C 1
ATOM 892 O O . LEU A 1 121 ? -0.158 10.254 -3.794 1.00 92.69 121 LEU A O 1
ATOM 896 N N . LEU A 1 122 ? -2.015 11.262 -3.034 1.00 92.12 122 LEU A N 1
ATOM 897 C CA . LEU A 1 122 ? -1.747 10.965 -1.625 1.00 92.12 122 LEU A CA 1
ATOM 898 C C . LEU A 1 122 ? -1.767 9.456 -1.343 1.00 92.12 122 LEU A C 1
ATOM 900 O O . LEU A 1 122 ? -0.906 8.943 -0.632 1.00 92.12 122 LEU A O 1
ATOM 904 N N . ILE A 1 123 ? -2.715 8.723 -1.931 1.00 95.50 123 ILE A N 1
ATOM 905 C CA . ILE A 1 123 ? -2.753 7.260 -1.810 1.00 95.50 123 ILE A CA 1
ATOM 906 C C . ILE A 1 123 ? -1.473 6.654 -2.406 1.00 95.50 123 ILE A C 1
ATOM 908 O O . ILE A 1 123 ? -0.793 5.877 -1.740 1.00 95.50 123 ILE A O 1
ATOM 912 N N . VAL A 1 124 ? -1.085 7.058 -3.617 1.00 96.81 124 VAL A N 1
ATOM 913 C CA . VAL A 1 124 ? 0.157 6.606 -4.269 1.00 96.81 124 VAL A CA 1
ATOM 914 C C . VAL A 1 124 ? 1.389 6.944 -3.431 1.00 96.81 124 VAL A C 1
ATOM 916 O O . VAL A 1 124 ? 2.280 6.109 -3.314 1.00 96.81 124 VAL A O 1
ATOM 919 N N . GLU A 1 125 ? 1.425 8.107 -2.781 1.00 94.62 125 GLU A N 1
ATOM 920 C CA . GLU A 1 125 ? 2.510 8.467 -1.866 1.00 94.62 125 GLU A CA 1
ATOM 921 C C . GLU A 1 125 ? 2.642 7.456 -0.719 1.00 94.62 125 GLU A C 1
ATOM 923 O O . GLU A 1 125 ? 3.745 6.996 -0.424 1.00 94.62 125 GLU A O 1
ATOM 928 N N . THR A 1 126 ? 1.524 7.035 -0.114 1.00 96.12 126 THR A N 1
ATOM 929 C CA . THR A 1 126 ? 1.556 6.008 0.943 1.00 96.12 126 THR A CA 1
ATOM 930 C C . THR A 1 126 ? 2.045 4.652 0.429 1.00 96.12 126 THR A C 1
ATOM 932 O O . THR A 1 126 ? 2.797 3.966 1.128 1.00 96.12 126 THR A O 1
ATOM 935 N N . TYR A 1 127 ? 1.702 4.285 -0.809 1.00 97.75 127 TYR A N 1
ATOM 936 C CA . TYR A 1 127 ? 2.233 3.088 -1.460 1.00 97.75 127 TYR A CA 1
ATOM 937 C C . TYR A 1 127 ? 3.746 3.193 -1.700 1.00 97.75 127 TYR A C 1
ATOM 939 O O . TYR A 1 127 ? 4.476 2.270 -1.349 1.00 97.75 127 TYR A O 1
ATOM 947 N N . LEU A 1 128 ? 4.242 4.316 -2.228 1.00 97.19 128 LEU A N 1
ATOM 948 C CA . LEU A 1 128 ? 5.671 4.512 -2.502 1.00 97.19 128 LEU A CA 1
ATOM 949 C C . LEU A 1 128 ? 6.521 4.523 -1.225 1.00 97.19 128 LEU A C 1
ATOM 951 O O . LEU A 1 128 ? 7.628 3.989 -1.221 1.00 97.19 128 LEU A O 1
ATOM 955 N N . GLN A 1 129 ? 6.013 5.072 -0.121 1.00 95.50 129 GLN A N 1
ATOM 956 C CA . GLN A 1 129 ? 6.712 4.986 1.166 1.00 95.50 129 GLN A CA 1
ATOM 957 C C . GLN A 1 129 ? 6.687 3.579 1.756 1.00 95.50 129 GLN A C 1
ATOM 959 O O . GLN A 1 129 ? 7.676 3.134 2.335 1.00 95.50 129 GLN A O 1
ATOM 964 N N . THR A 1 130 ? 5.589 2.848 1.571 1.00 96.06 130 THR A N 1
ATOM 965 C CA . THR A 1 130 ? 5.530 1.441 1.976 1.00 96.06 130 THR A CA 1
ATOM 966 C C . THR A 1 130 ? 6.480 0.581 1.143 1.00 96.06 130 THR A C 1
ATOM 968 O O . THR A 1 130 ? 7.165 -0.286 1.679 1.00 96.06 130 THR A O 1
ATOM 971 N N . TYR A 1 131 ? 6.589 0.865 -0.154 1.00 97.19 131 TYR A N 1
ATOM 972 C CA . TYR A 1 131 ? 7.583 0.268 -1.038 1.00 97.19 131 TYR A CA 1
ATOM 973 C C . TYR A 1 131 ? 9.007 0.543 -0.538 1.00 97.19 131 TYR A C 1
ATOM 975 O O . TYR A 1 131 ? 9.763 -0.405 -0.330 1.00 97.19 131 TYR A O 1
ATOM 983 N N . ALA A 1 132 ? 9.349 1.808 -0.266 1.00 95.81 132 ALA A N 1
ATOM 984 C CA . ALA A 1 132 ? 10.663 2.186 0.255 1.00 95.81 132 ALA A CA 1
ATOM 985 C C . ALA A 1 132 ? 10.979 1.453 1.566 1.00 95.81 132 ALA A C 1
ATOM 987 O O . ALA A 1 132 ? 12.079 0.940 1.753 1.00 95.81 132 ALA A O 1
ATOM 988 N N . ARG A 1 133 ? 9.977 1.295 2.435 1.00 93.62 133 ARG A N 1
ATOM 989 C CA . ARG A 1 133 ? 10.128 0.519 3.660 1.00 93.62 133 ARG A CA 1
ATOM 990 C C . ARG A 1 133 ? 10.448 -0.953 3.398 1.00 93.62 133 ARG A C 1
ATOM 992 O O . ARG A 1 133 ? 11.300 -1.519 4.074 1.00 93.62 133 ARG A O 1
ATOM 999 N N . TYR A 1 134 ? 9.792 -1.586 2.431 1.00 95.19 134 TYR A N 1
ATOM 1000 C CA . TYR A 1 134 ? 10.129 -2.960 2.061 1.00 95.19 134 TYR A CA 1
ATOM 1001 C C . TYR A 1 134 ? 11.512 -3.080 1.413 1.00 95.19 134 TYR A C 1
ATOM 1003 O O . TYR A 1 134 ? 12.169 -4.100 1.598 1.00 95.19 134 TYR A O 1
ATOM 1011 N N . VAL A 1 135 ? 11.986 -2.050 0.704 1.00 95.56 135 VAL A N 1
ATOM 1012 C CA . VAL A 1 135 ? 13.379 -1.994 0.231 1.00 95.56 135 VAL A CA 1
ATOM 1013 C C . VAL A 1 135 ? 14.350 -1.998 1.418 1.00 95.56 135 VAL A C 1
ATOM 1015 O O . VAL A 1 135 ? 15.279 -2.802 1.426 1.00 95.56 135 VAL A O 1
ATOM 1018 N N . GLU A 1 136 ? 14.102 -1.182 2.448 1.00 93.31 136 GLU A N 1
ATOM 1019 C CA . GLU A 1 136 ? 14.926 -1.133 3.671 1.00 93.31 136 GLU A CA 1
ATOM 1020 C C . GLU A 1 136 ? 14.959 -2.463 4.439 1.00 93.31 136 GLU A C 1
ATOM 1022 O O . GLU A 1 136 ? 15.972 -2.797 5.053 1.00 93.31 136 GLU A O 1
ATOM 1027 N N . LEU A 1 137 ? 13.859 -3.223 4.425 1.00 91.50 137 LEU A N 1
ATOM 1028 C CA . LEU A 1 137 ? 13.763 -4.514 5.114 1.00 91.50 137 LEU A CA 1
ATOM 1029 C C . LEU A 1 137 ? 14.539 -5.643 4.408 1.00 91.50 137 LEU A C 1
ATOM 1031 O O . LEU A 1 137 ? 14.780 -6.684 5.018 1.00 91.50 137 LEU A O 1
ATOM 1035 N N . GLY A 1 138 ? 14.963 -5.441 3.157 1.00 93.19 138 GLY A N 1
ATOM 1036 C CA . GLY A 1 138 ? 15.898 -6.320 2.456 1.00 93.19 138 GLY A CA 1
ATOM 1037 C C . GLY A 1 138 ? 15.266 -7.343 1.505 1.00 93.19 138 GLY A C 1
ATOM 1038 O O . GLY A 1 138 ? 14.088 -7.284 1.154 1.00 93.19 138 GLY A O 1
ATOM 1039 N N . ALA A 1 139 ? 16.092 -8.285 1.038 1.00 92.50 139 ALA A N 1
ATOM 1040 C CA . ALA A 1 139 ? 15.793 -9.153 -0.107 1.00 92.50 139 ALA A CA 1
ATOM 1041 C C . ALA A 1 139 ? 14.587 -10.093 0.087 1.00 92.50 139 ALA A C 1
ATOM 1043 O O . ALA A 1 139 ? 13.916 -10.433 -0.889 1.00 92.50 139 ALA A O 1
ATOM 1044 N N . ASP A 1 140 ? 14.258 -10.454 1.328 1.00 93.94 140 ASP A N 1
ATOM 1045 C CA . ASP A 1 140 ? 13.097 -11.301 1.633 1.00 93.94 140 ASP A CA 1
ATOM 1046 C C . ASP A 1 140 ? 11.760 -10.616 1.284 1.00 93.94 140 ASP A C 1
ATOM 1048 O O . ASP A 1 140 ? 10.727 -11.270 1.140 1.00 93.94 140 ASP A O 1
ATOM 1052 N N . TRP A 1 141 ? 11.779 -9.294 1.079 1.00 95.12 141 TRP A N 1
ATOM 1053 C CA . TRP A 1 141 ? 10.600 -8.461 0.839 1.00 95.12 141 TRP A CA 1
ATOM 1054 C C . TRP A 1 141 ? 10.386 -8.082 -0.630 1.00 95.12 141 TRP A C 1
ATOM 1056 O O . TRP A 1 141 ? 9.483 -7.302 -0.940 1.00 95.12 141 TRP A O 1
ATOM 1066 N N . VAL A 1 142 ? 11.158 -8.654 -1.562 1.00 96.44 142 VAL A N 1
ATOM 1067 C CA . VAL A 1 142 ? 11.032 -8.366 -3.006 1.00 96.44 142 VAL A CA 1
ATOM 1068 C C . VAL A 1 142 ? 9.625 -8.680 -3.529 1.00 96.44 142 VAL A C 1
ATOM 1070 O O . VAL A 1 142 ? 9.066 -7.910 -4.310 1.00 96.44 142 VAL A O 1
ATOM 1073 N N . GLY A 1 143 ? 9.014 -9.778 -3.075 1.00 96.62 143 GLY A N 1
ATOM 1074 C CA . GLY A 1 143 ? 7.638 -10.117 -3.450 1.00 96.62 143 GLY A CA 1
ATOM 1075 C C . GLY A 1 143 ? 6.630 -9.067 -2.972 1.00 96.62 143 GLY A C 1
ATOM 1076 O O . GLY A 1 143 ? 5.818 -8.582 -3.761 1.00 96.62 143 GLY A O 1
ATOM 1077 N N . ALA A 1 144 ? 6.725 -8.669 -1.700 1.00 95.69 144 ALA A N 1
ATOM 1078 C CA . ALA A 1 144 ? 5.831 -7.684 -1.098 1.00 95.69 144 ALA A CA 1
ATOM 1079 C C . ALA A 1 144 ? 5.983 -6.305 -1.753 1.00 95.69 144 ALA A C 1
ATOM 1081 O O . ALA A 1 144 ? 4.990 -5.721 -2.182 1.00 95.69 144 ALA A O 1
ATOM 1082 N N . ARG A 1 145 ? 7.215 -5.805 -1.921 1.00 96.19 145 ARG A N 1
ATOM 1083 C CA . ARG A 1 145 ? 7.459 -4.476 -2.507 1.00 96.19 145 ARG A CA 1
ATOM 1084 C C . ARG A 1 145 ? 6.971 -4.378 -3.955 1.00 96.19 145 ARG A C 1
ATOM 1086 O O . ARG A 1 145 ? 6.353 -3.386 -4.325 1.00 96.19 145 ARG A O 1
ATOM 1093 N N . ARG A 1 146 ? 7.145 -5.435 -4.754 1.00 97.56 146 ARG A N 1
ATOM 1094 C CA . ARG A 1 146 ? 6.612 -5.509 -6.125 1.00 97.56 146 ARG A CA 1
ATOM 1095 C C . ARG A 1 146 ? 5.089 -5.525 -6.156 1.00 97.56 146 ARG A C 1
ATOM 1097 O O . ARG A 1 146 ? 4.484 -4.860 -6.993 1.00 97.56 146 ARG A O 1
ATOM 1104 N N . TRP A 1 147 ? 4.467 -6.248 -5.229 1.00 96.31 147 TRP A N 1
ATOM 1105 C CA . TRP A 1 147 ? 3.014 -6.265 -5.090 1.00 96.31 147 TRP A CA 1
ATOM 1106 C C . TRP A 1 147 ? 2.457 -4.878 -4.724 1.00 96.31 147 TRP A C 1
ATOM 1108 O O . TRP A 1 147 ? 1.487 -4.441 -5.335 1.00 96.31 147 TRP A O 1
ATOM 1118 N N . VAL A 1 148 ? 3.118 -4.142 -3.823 1.00 97.06 148 VAL A N 1
ATOM 1119 C CA . VAL A 1 148 ? 2.772 -2.744 -3.491 1.00 97.06 148 VAL A CA 1
ATOM 1120 C C . VAL A 1 148 ? 2.814 -1.840 -4.726 1.00 97.0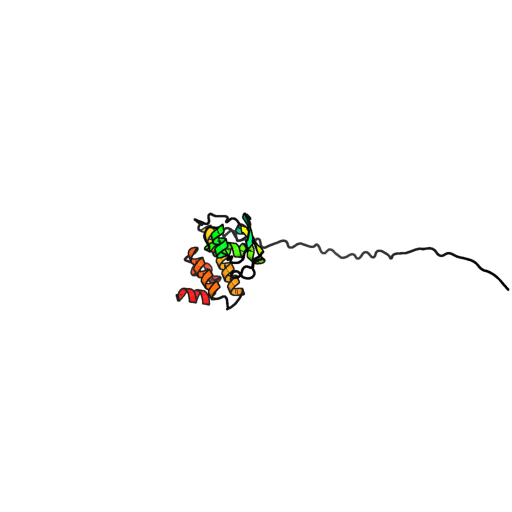6 148 VAL A C 1
ATOM 1122 O O . VAL A 1 148 ? 1.895 -1.048 -4.927 1.00 97.06 148 VAL A O 1
ATOM 1125 N N . LEU A 1 149 ? 3.828 -1.979 -5.587 1.00 98.00 149 LEU A N 1
ATOM 1126 C CA . LEU A 1 149 ? 3.891 -1.219 -6.842 1.00 98.00 149 LEU A CA 1
ATOM 1127 C C . LEU A 1 149 ? 2.743 -1.580 -7.791 1.00 98.00 149 LEU A C 1
ATOM 1129 O O . LEU A 1 149 ? 2.124 -0.685 -8.360 1.00 98.00 149 LEU A O 1
ATOM 1133 N N . LEU A 1 150 ? 2.417 -2.870 -7.933 1.00 97.38 150 LEU A N 1
ATOM 1134 C CA . LEU A 1 150 ? 1.270 -3.300 -8.738 1.00 97.38 150 LEU A CA 1
ATOM 1135 C C . LEU A 1 150 ? -0.038 -2.699 -8.222 1.00 97.38 150 LEU A C 1
ATOM 1137 O O . LEU A 1 150 ? -0.826 -2.188 -9.013 1.00 97.38 150 LEU A O 1
ATOM 1141 N N . GLU A 1 151 ? -0.264 -2.711 -6.912 1.00 97.31 151 GLU A N 1
ATOM 1142 C CA . GLU A 1 151 ? -1.471 -2.121 -6.337 1.00 97.31 151 GLU A CA 1
ATOM 1143 C C . GLU A 1 151 ? -1.568 -0.616 -6.585 1.00 97.31 151 GLU A C 1
ATOM 1145 O O . GLU A 1 151 ? -2.635 -0.107 -6.936 1.00 97.31 151 GLU A O 1
ATOM 1150 N N . ALA A 1 152 ? -0.446 0.093 -6.460 1.00 97.69 152 ALA A N 1
ATOM 1151 C CA . ALA A 1 152 ? -0.391 1.527 -6.702 1.00 97.69 152 ALA A CA 1
ATOM 1152 C C . ALA A 1 152 ? -0.809 1.895 -8.140 1.00 97.69 152 ALA A C 1
ATOM 1154 O O . ALA A 1 152 ? -1.352 2.984 -8.356 1.00 97.69 152 ALA A O 1
ATOM 1155 N N . THR A 1 153 ? -0.663 0.979 -9.111 1.00 97.56 153 THR A N 1
ATOM 1156 C CA . THR A 1 153 ? -1.129 1.205 -10.493 1.00 97.56 153 THR A CA 1
ATOM 1157 C C . THR A 1 153 ? -2.645 1.381 -10.616 1.00 97.56 153 THR A C 1
ATOM 1159 O O . THR A 1 153 ? -3.104 2.048 -11.543 1.00 97.56 153 THR A O 1
ATOM 1162 N N . HIS A 1 154 ? -3.441 0.893 -9.654 1.00 96.56 154 HIS A N 1
ATOM 1163 C CA . HIS A 1 154 ? -4.888 1.149 -9.623 1.00 96.56 154 HIS A CA 1
ATOM 1164 C C . HIS A 1 154 ? -5.231 2.624 -9.379 1.00 96.56 154 HIS A C 1
ATOM 1166 O O . HIS A 1 154 ? -6.307 3.076 -9.771 1.00 96.56 154 HIS A O 1
ATOM 1172 N N . PHE A 1 155 ? -4.332 3.371 -8.734 1.00 96.88 155 PHE A N 1
ATOM 1173 C CA . PHE A 1 155 ? -4.495 4.798 -8.457 1.00 96.88 155 PHE A CA 1
ATOM 1174 C C . PHE A 1 155 ? -3.691 5.671 -9.426 1.00 96.88 155 PHE A C 1
ATOM 1176 O O . PHE A 1 155 ? -4.098 6.797 -9.713 1.00 96.88 155 PHE A O 1
ATOM 1183 N N . SER A 1 156 ? -2.580 5.155 -9.960 1.00 96.88 156 SER A N 1
ATOM 1184 C CA . SER A 1 156 ? -1.771 5.810 -10.988 1.00 96.88 156 SER A CA 1
ATOM 1185 C C . SER A 1 156 ? -1.310 4.794 -12.039 1.00 96.88 156 SER A C 1
ATOM 1187 O O . SER A 1 156 ? -0.268 4.170 -11.867 1.00 96.88 156 SER A O 1
ATOM 1189 N N . PRO A 1 157 ? -2.041 4.633 -13.155 1.00 96.31 157 PRO A N 1
ATOM 1190 C CA . PRO A 1 157 ? -1.641 3.719 -14.231 1.00 96.31 157 PRO A CA 1
ATOM 1191 C C . PRO A 1 157 ? -0.250 4.023 -14.813 1.00 96.31 157 PRO A C 1
ATOM 1193 O O . PRO A 1 157 ? 0.451 3.121 -15.258 1.00 96.31 157 PRO A O 1
ATOM 1196 N N . GLU A 1 158 ? 0.175 5.287 -14.749 1.00 95.44 158 GLU A N 1
ATOM 1197 C CA . GLU A 1 158 ? 1.497 5.766 -15.172 1.00 95.44 158 GLU A CA 1
ATOM 1198 C C . GLU A 1 158 ? 2.536 5.773 -14.032 1.00 95.44 158 GLU A C 1
ATOM 1200 O O . GLU A 1 158 ? 3.498 6.537 -14.066 1.00 95.44 158 GLU A O 1
ATOM 1205 N N . LEU A 1 159 ? 2.356 4.943 -12.996 1.00 97.31 159 LEU A N 1
ATOM 1206 C CA . LEU A 1 159 ? 3.222 4.913 -11.810 1.00 97.31 159 LEU A CA 1
ATOM 1207 C C . LEU A 1 159 ? 4.713 4.839 -12.173 1.00 97.31 159 LEU A C 1
ATOM 1209 O O . LEU A 1 159 ? 5.509 5.644 -11.694 1.00 97.31 159 LEU A O 1
ATOM 1213 N N . PHE A 1 160 ? 5.079 3.878 -13.023 1.00 96.31 160 PHE A N 1
ATOM 1214 C CA . PHE A 1 160 ? 6.477 3.585 -13.341 1.00 96.31 160 PHE A CA 1
ATOM 1215 C C . PHE A 1 160 ? 7.140 4.673 -14.185 1.00 96.31 160 PHE A C 1
ATOM 1217 O O . PHE A 1 160 ? 8.327 4.906 -14.017 1.00 96.31 160 PHE A O 1
ATOM 1224 N N . SER A 1 161 ? 6.403 5.390 -15.039 1.00 95.38 161 SER A N 1
ATOM 1225 C CA . SER A 1 161 ? 6.966 6.535 -15.767 1.00 95.38 161 SER A CA 1
ATOM 1226 C C . SER A 1 161 ? 7.040 7.781 -14.885 1.00 95.38 161 SER A C 1
ATOM 1228 O O . SER A 1 161 ? 8.033 8.505 -14.915 1.00 95.38 161 SER A O 1
ATOM 1230 N N . LYS A 1 162 ? 6.011 8.029 -14.067 1.00 95.38 162 LYS A N 1
ATOM 1231 C CA . LYS A 1 162 ? 5.905 9.235 -13.238 1.00 95.38 162 LYS A CA 1
ATOM 1232 C C . LYS A 1 162 ? 6.832 9.223 -12.022 1.00 95.38 162 LYS A C 1
ATOM 1234 O O . LYS A 1 162 ? 7.302 10.279 -11.606 1.00 95.38 162 LYS A O 1
ATOM 1239 N N . PHE A 1 163 ? 7.082 8.049 -11.447 1.00 96.00 163 PHE A N 1
ATOM 1240 C CA . PHE A 1 163 ? 7.850 7.883 -10.210 1.00 96.00 163 PHE A CA 1
ATOM 1241 C C . PHE A 1 163 ? 9.079 6.982 -10.385 1.00 96.00 163 PHE A C 1
ATOM 1243 O O . PHE A 1 163 ? 9.562 6.432 -9.398 1.00 96.00 163 PHE A O 1
ATOM 1250 N N . ALA A 1 164 ? 9.606 6.862 -11.611 1.00 95.00 164 ALA A N 1
ATOM 1251 C CA . ALA A 1 164 ? 10.777 6.040 -11.938 1.00 95.00 164 ALA A CA 1
ATOM 1252 C C . ALA A 1 164 ? 11.950 6.260 -10.968 1.00 95.00 164 ALA A C 1
ATOM 1254 O O . ALA A 1 164 ? 12.522 5.312 -10.452 1.00 95.00 164 ALA A O 1
ATOM 1255 N N . SER A 1 165 ? 12.243 7.517 -10.611 1.00 96.31 165 SER A N 1
ATOM 1256 C CA . SER A 1 165 ? 13.345 7.871 -9.700 1.00 96.31 165 SER A CA 1
ATOM 1257 C C . SER A 1 165 ? 13.204 7.351 -8.263 1.00 96.31 165 SER A C 1
ATOM 1259 O O . SER A 1 165 ? 14.145 7.467 -7.481 1.00 96.31 165 SER A O 1
ATOM 1261 N N . ARG A 1 166 ? 12.033 6.824 -7.887 1.00 96.69 166 ARG A N 1
ATOM 1262 C CA . ARG A 1 166 ? 11.744 6.260 -6.558 1.00 96.69 166 ARG A CA 1
ATOM 1263 C C . ARG A 1 166 ? 11.592 4.741 -6.580 1.00 96.69 166 ARG A C 1
ATOM 1265 O O . ARG A 1 166 ? 11.318 4.160 -5.532 1.00 96.69 166 ARG A O 1
ATOM 1272 N N . ILE A 1 167 ? 11.705 4.115 -7.747 1.00 97.69 167 ILE A N 1
ATOM 1273 C CA . ILE A 1 167 ? 11.528 2.679 -7.947 1.00 97.69 167 ILE A CA 1
ATOM 1274 C C . ILE A 1 167 ? 12.888 2.101 -8.338 1.00 97.69 167 ILE A C 1
ATOM 1276 O O . ILE A 1 167 ? 13.644 2.713 -9.079 1.00 97.69 167 ILE A O 1
ATOM 1280 N N . GLU A 1 168 ? 13.221 0.930 -7.804 1.00 97.56 168 GLU A N 1
ATOM 1281 C CA . GLU A 1 168 ? 14.477 0.255 -8.131 1.00 97.56 168 GLU A CA 1
ATOM 1282 C C . GLU A 1 168 ? 14.420 -0.248 -9.576 1.00 97.56 168 GLU A C 1
ATOM 1284 O O . GLU A 1 168 ? 13.443 -0.899 -9.963 1.00 97.56 168 GLU A O 1
ATOM 1289 N N . ASP A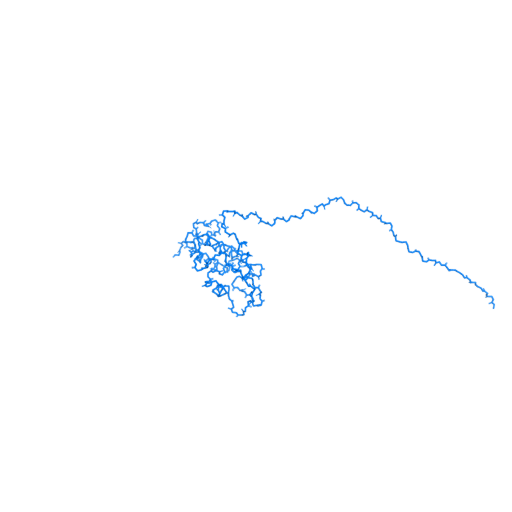 1 169 ? 15.498 -0.053 -10.340 1.00 97.62 169 ASP A N 1
ATOM 1290 C CA . ASP A 1 169 ? 15.593 -0.486 -11.743 1.00 97.62 169 ASP A CA 1
ATOM 1291 C C . ASP A 1 169 ? 15.224 -1.969 -11.918 1.00 97.62 169 ASP A C 1
ATOM 1293 O O . ASP A 1 169 ? 14.579 -2.361 -12.889 1.00 97.62 169 ASP A O 1
ATOM 1297 N N . SER A 1 170 ? 15.599 -2.810 -10.947 1.00 96.94 170 SER A N 1
ATOM 1298 C CA . SER A 1 170 ? 15.293 -4.247 -10.948 1.00 96.94 170 SER A CA 1
ATOM 1299 C C . SER A 1 170 ? 13.797 -4.565 -10.826 1.00 96.94 170 SER A C 1
ATOM 1301 O O . SER A 1 170 ? 13.333 -5.564 -11.381 1.00 96.94 170 SER A O 1
ATOM 1303 N N . ASP A 1 171 ? 13.030 -3.739 -10.116 1.00 97.62 171 ASP A N 1
ATOM 1304 C CA . ASP A 1 171 ? 11.588 -3.918 -9.948 1.00 97.62 171 ASP A CA 1
ATOM 1305 C C . ASP A 1 171 ? 10.809 -3.297 -11.108 1.00 97.62 171 ASP A C 1
ATOM 1307 O O . ASP A 1 171 ? 9.817 -3.878 -11.552 1.00 97.62 171 ASP A O 1
ATOM 1311 N N . GLU A 1 172 ? 11.287 -2.178 -11.658 1.00 96.38 172 GLU A N 1
ATOM 1312 C CA . GLU A 1 172 ? 10.758 -1.626 -12.906 1.00 96.38 172 GLU A CA 1
ATOM 1313 C C . GLU A 1 172 ? 10.985 -2.591 -14.081 1.00 96.38 172 GLU A C 1
ATOM 1315 O O . GLU A 1 172 ? 10.060 -2.866 -14.849 1.00 96.38 172 GLU A O 1
ATOM 1320 N N . ALA A 1 173 ? 12.187 -3.161 -14.205 1.00 96.88 173 ALA A N 1
ATOM 1321 C CA . ALA A 1 173 ? 12.493 -4.167 -15.220 1.00 96.88 173 ALA A CA 1
ATOM 1322 C C . ALA A 1 173 ? 11.609 -5.413 -15.066 1.00 96.88 173 ALA A C 1
ATOM 1324 O O . ALA A 1 173 ? 11.087 -5.923 -16.057 1.00 96.88 173 ALA A O 1
ATOM 1325 N N . TRP A 1 174 ? 11.392 -5.873 -13.829 1.00 96.12 174 TRP A N 1
ATOM 1326 C CA . TRP A 1 174 ? 10.463 -6.968 -13.546 1.00 96.12 174 TRP A CA 1
ATOM 1327 C C . TRP A 1 174 ? 9.030 -6.638 -13.980 1.00 96.12 174 TRP A C 1
ATOM 1329 O O . TRP A 1 174 ? 8.383 -7.477 -14.603 1.00 96.12 174 TRP A O 1
ATOM 1339 N N . TYR A 1 175 ? 8.543 -5.425 -13.698 1.00 94.56 175 TYR A N 1
ATOM 1340 C CA . TYR A 1 175 ? 7.205 -4.997 -14.109 1.00 94.56 175 TYR A CA 1
ATOM 1341 C C . TYR A 1 175 ? 7.052 -4.984 -15.635 1.00 94.56 175 TYR A C 1
ATOM 1343 O O . TYR A 1 175 ? 6.050 -5.471 -16.151 1.00 94.56 175 TYR A O 1
ATOM 1351 N N . LYS A 1 176 ? 8.057 -4.475 -16.360 1.00 93.19 176 LYS A N 1
ATOM 1352 C CA . LYS A 1 176 ? 8.060 -4.413 -17.833 1.00 93.19 176 LYS A CA 1
ATOM 1353 C C . LYS A 1 176 ? 8.144 -5.783 -18.513 1.00 93.19 176 LYS A C 1
ATOM 1355 O O . LYS A 1 176 ? 7.790 -5.891 -19.681 1.00 93.19 176 LYS A O 1
ATOM 1360 N N . ALA A 1 177 ? 8.655 -6.797 -17.818 1.00 94.56 177 ALA A N 1
ATOM 1361 C CA . ALA A 1 177 ? 8.837 -8.145 -18.355 1.00 94.56 177 ALA A CA 1
ATOM 1362 C C . ALA A 1 177 ? 7.609 -9.062 -18.185 1.00 94.56 177 ALA A C 1
ATOM 1364 O O . ALA A 1 177 ? 7.649 -10.208 -18.633 1.00 94.56 177 ALA A O 1
ATOM 1365 N N . ARG A 1 178 ? 6.561 -8.588 -17.507 1.00 86.62 178 ARG A N 1
ATOM 1366 C CA . ARG A 1 178 ? 5.308 -9.314 -17.270 1.00 86.62 178 ARG A CA 1
ATOM 1367 C C . ARG A 1 178 ? 4.339 -9.165 -18.440 1.00 86.62 178 ARG A C 1
ATOM 1369 O O . ARG A 1 178 ? 3.641 -10.165 -18.715 1.00 86.62 178 ARG A O 1
#

Radius of gyration: 30.71 Å; chains: 1; bounding box: 58×45×117 Å

Foldseek 3Di:
DDDDDDDDDDDDDDDDDDDDDDPDDDDPPPPPPDDDPPPPPPQFPALVNQVPAFPDKDFDDPPDALLNVCCVPQVGSLQSLNQCVQCVVQDVDRGDDDGRRIGGHGDQPARSVDADLSRLSNSLVSLLVVLVSLVVVDDVSLVVSLVSQVSNCVSPVCCCVVVVVSDDPVSSVVVVVD

pLDDT: mean 80.27, std 22.52, range [33.75, 98.0]